Protein AF-U6RRC1-F1 (afdb_monomer)

Nearest PDB structures (foldseek):
  6qin-assembly1_B  TM=3.233E-01  e=1.483E-01  permafrost metagenome
  6qla-assembly1_B  TM=3.292E-01  e=4.815E-01  permafrost metagenome
  2jn7-assembly1_A  TM=3.116E-01  e=3.758E-01  Escherichia coli
  4q3o-assembly4_H  TM=3.463E-01  e=5.451E-01  unidentified
  2ea9-assembly1_A  TM=3.318E-01  e=2.004E+00  Escherichia coli

Organism: NCBI:txid1121098

Structure (mmCIF, N/CA/C/O backbone):
data_AF-U6RRC1-F1
#
_entry.id   AF-U6RRC1-F1
#
loop_
_atom_site.group_PDB
_atom_site.id
_atom_site.type_symbol
_atom_site.label_atom_id
_atom_site.label_alt_id
_atom_site.label_comp_id
_atom_site.label_asym_id
_atom_site.label_entity_id
_atom_site.label_seq_id
_atom_site.pdbx_PDB_ins_code
_atom_site.Cartn_x
_atom_site.Cartn_y
_atom_site.Cartn_z
_atom_site.occupancy
_atom_site.B_iso_or_equiv
_atom_site.auth_seq_id
_atom_site.auth_comp_id
_atom_site.auth_asym_id
_atom_site.auth_atom_id
_atom_site.pdbx_PDB_model_num
ATOM 1 N N . MET A 1 1 ? 17.741 1.695 -12.310 1.00 77.31 1 MET A N 1
ATOM 2 C CA . MET A 1 1 ? 17.193 1.804 -10.945 1.00 77.31 1 MET A CA 1
ATOM 3 C C . MET A 1 1 ? 15.986 2.712 -10.978 1.00 77.31 1 MET A C 1
ATOM 5 O O . MET A 1 1 ? 16.100 3.855 -11.403 1.00 77.31 1 MET A O 1
ATOM 9 N N . ALA A 1 2 ? 14.839 2.171 -10.595 1.00 87.19 2 ALA A N 1
ATOM 10 C CA . ALA A 1 2 ? 13.589 2.894 -10.485 1.00 87.19 2 ALA A CA 1
ATOM 11 C C . ALA A 1 2 ? 13.400 3.425 -9.057 1.00 87.19 2 ALA A C 1
ATOM 13 O O . ALA A 1 2 ? 13.821 2.818 -8.074 1.00 87.19 2 ALA A O 1
ATOM 14 N N . ILE A 1 3 ? 12.741 4.570 -8.948 1.00 91.06 3 ILE A N 1
ATOM 15 C CA . ILE A 1 3 ? 12.442 5.260 -7.703 1.00 91.06 3 ILE A CA 1
ATOM 16 C C . ILE A 1 3 ? 10.996 4.961 -7.313 1.00 91.06 3 ILE A C 1
ATOM 18 O O . ILE A 1 3 ? 10.053 5.200 -8.078 1.00 91.06 3 ILE A O 1
ATOM 22 N N . LEU A 1 4 ? 10.808 4.493 -6.079 1.00 94.44 4 LEU A N 1
ATOM 23 C CA . LEU A 1 4 ? 9.485 4.404 -5.479 1.00 94.44 4 LEU A CA 1
ATOM 24 C C . LEU A 1 4 ? 8.994 5.811 -5.120 1.00 94.44 4 LEU A C 1
ATOM 26 O O . LEU A 1 4 ? 9.630 6.551 -4.369 1.00 94.44 4 LEU A O 1
ATOM 30 N N . THR A 1 5 ? 7.824 6.187 -5.620 1.00 94.50 5 THR A N 1
ATOM 31 C CA . THR A 1 5 ? 7.146 7.446 -5.286 1.00 94.50 5 THR A CA 1
ATOM 32 C C . THR A 1 5 ? 5.683 7.183 -4.957 1.00 94.50 5 THR A C 1
ATOM 34 O O . THR A 1 5 ? 5.125 6.147 -5.312 1.00 94.50 5 THR A O 1
ATOM 37 N N . TYR A 1 6 ? 5.026 8.106 -4.256 1.00 95.06 6 TYR A N 1
ATOM 38 C CA . TYR A 1 6 ? 3.603 7.970 -3.961 1.00 95.06 6 TYR A CA 1
ATOM 39 C C . TYR A 1 6 ? 2.864 9.305 -4.039 1.00 95.06 6 TYR A C 1
ATOM 41 O O . TYR A 1 6 ? 3.411 10.372 -3.759 1.00 95.06 6 TYR A O 1
ATOM 49 N N . LYS A 1 7 ? 1.570 9.235 -4.353 1.00 94.94 7 LYS A N 1
ATOM 50 C CA . LYS A 1 7 ? 0.628 10.357 -4.316 1.00 94.94 7 LYS A CA 1
ATOM 51 C C . LYS A 1 7 ? -0.502 10.029 -3.351 1.00 94.94 7 LYS A C 1
ATOM 53 O O . LYS A 1 7 ? -1.122 8.979 -3.462 1.00 94.94 7 LYS A O 1
ATOM 58 N N . CYS A 1 8 ? -0.769 10.929 -2.407 1.00 95.56 8 CYS A N 1
ATOM 59 C CA . CYS A 1 8 ? -1.827 10.779 -1.409 1.00 95.56 8 CYS A CA 1
ATOM 60 C C . CYS A 1 8 ? -2.897 11.851 -1.612 1.00 95.56 8 CYS A C 1
ATOM 62 O O . CYS A 1 8 ? -2.580 13.039 -1.612 1.00 95.56 8 CYS A O 1
ATOM 64 N N . ASN A 1 9 ? -4.157 11.433 -1.720 1.00 93.75 9 ASN A N 1
ATOM 65 C CA . ASN A 1 9 ? -5.300 12.321 -1.948 1.00 93.75 9 ASN A CA 1
ATOM 66 C C . ASN A 1 9 ? -5.788 13.021 -0.665 1.00 93.75 9 ASN A C 1
ATOM 68 O O . ASN A 1 9 ? -6.697 13.844 -0.714 1.00 93.75 9 ASN A O 1
ATOM 72 N N . ILE A 1 10 ? -5.198 12.707 0.494 1.00 93.44 10 ILE A N 1
ATOM 73 C CA . ILE A 1 10 ? -5.526 13.334 1.779 1.00 93.44 10 I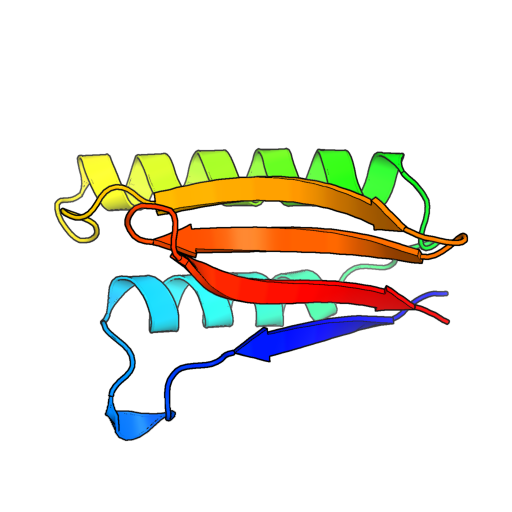LE A CA 1
ATOM 74 C C . ILE A 1 10 ? -4.436 14.341 2.165 1.00 93.44 10 ILE A C 1
ATOM 76 O O . ILE A 1 10 ? -3.247 13.996 2.265 1.00 93.44 10 ILE A O 1
ATOM 80 N N . ALA A 1 11 ? -4.866 15.575 2.446 1.00 92.69 11 ALA A N 1
ATOM 81 C CA . ALA A 1 11 ? -4.019 16.648 2.961 1.00 92.69 11 ALA A CA 1
ATOM 82 C C . ALA A 1 11 ? -3.277 16.212 4.237 1.00 92.69 11 ALA A C 1
ATOM 84 O O . ALA A 1 11 ? -3.828 15.474 5.058 1.00 92.69 11 ALA A O 1
ATOM 85 N N . LYS A 1 12 ? -2.011 16.620 4.390 1.00 91.50 12 LYS A N 1
ATOM 86 C CA . LYS A 1 12 ? -1.058 16.069 5.378 1.00 91.50 12 LYS A CA 1
ATOM 87 C C . LYS A 1 12 ? -1.601 16.100 6.812 1.00 91.50 12 LYS A C 1
ATOM 89 O O . LYS A 1 12 ? -1.439 15.133 7.557 1.00 91.50 12 LYS A O 1
ATOM 94 N N . GLU A 1 13 ? -2.277 17.180 7.163 1.00 93.94 13 GLU A N 1
ATOM 95 C CA . GLU A 1 13 ? -2.892 17.465 8.454 1.00 93.94 13 GLU A CA 1
ATOM 96 C C . GLU A 1 13 ? -4.137 16.610 8.739 1.00 93.94 13 GLU A C 1
ATOM 98 O O . GLU A 1 13 ? -4.382 16.257 9.891 1.00 93.94 13 GLU A O 1
ATOM 103 N N . LYS A 1 14 ? -4.863 16.172 7.701 1.00 94.31 14 LYS A N 1
ATOM 104 C CA . LYS A 1 14 ? -6.075 15.338 7.817 1.00 94.31 14 LYS A CA 1
ATOM 105 C C . LYS A 1 14 ? -5.792 13.833 7.770 1.00 94.31 14 LYS A C 1
ATOM 107 O O . LYS A 1 14 ? -6.718 13.022 7.802 1.00 94.31 14 LYS A O 1
ATOM 112 N N . ARG A 1 15 ? -4.522 13.426 7.662 1.00 94.50 15 ARG A N 1
ATOM 113 C CA . ARG A 1 15 ? -4.157 12.007 7.534 1.00 94.50 15 ARG A CA 1
ATOM 114 C C . ARG A 1 15 ? -4.414 11.257 8.847 1.00 94.50 15 ARG A C 1
ATOM 116 O O . ARG A 1 15 ? -3.836 11.633 9.871 1.00 94.50 15 ARG A O 1
ATOM 123 N N . PRO A 1 16 ? -5.213 10.173 8.8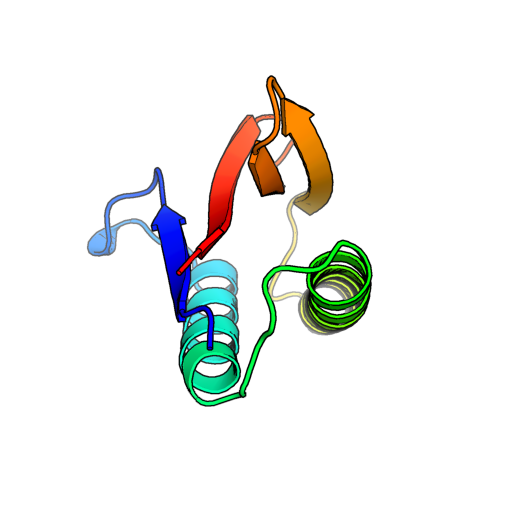41 1.00 94.81 16 PRO A N 1
ATOM 124 C CA . PRO A 1 16 ? -5.399 9.344 10.028 1.00 94.81 16 PRO A CA 1
ATOM 125 C C . PRO A 1 16 ? -4.091 8.649 10.432 1.00 94.81 16 PRO A C 1
ATOM 127 O O . PRO A 1 16 ? -3.184 8.478 9.614 1.00 94.81 16 PRO A O 1
ATOM 130 N N . LYS A 1 17 ? -3.999 8.214 11.696 1.00 95.38 17 LYS A N 1
ATOM 131 C CA . LYS A 1 17 ? -2.787 7.599 12.268 1.00 95.38 17 LYS A CA 1
ATOM 132 C C . LYS A 1 17 ? -2.263 6.430 11.428 1.00 95.38 17 LYS A C 1
ATOM 134 O O . LYS A 1 17 ? -1.086 6.425 11.085 1.00 95.38 17 LYS A O 1
ATOM 139 N N . TRP A 1 18 ? -3.132 5.497 11.036 1.00 95.69 18 TRP A N 1
ATOM 140 C CA . TRP A 1 18 ? -2.753 4.341 10.212 1.00 95.69 18 TRP A CA 1
ATOM 141 C C . TRP A 1 18 ? -2.123 4.750 8.869 1.00 95.69 18 TRP A C 1
ATOM 143 O O . TRP A 1 18 ? -1.188 4.107 8.408 1.00 95.69 18 TRP A O 1
ATOM 153 N N . LEU A 1 19 ? -2.583 5.849 8.261 1.00 96.00 19 LEU A N 1
ATOM 154 C CA . LEU A 1 19 ? -2.055 6.331 6.986 1.00 96.00 19 LEU A CA 1
ATOM 155 C C . LEU A 1 19 ? -0.689 6.994 7.162 1.00 96.00 19 LEU A C 1
ATOM 157 O O . LEU A 1 19 ? 0.178 6.841 6.310 1.00 96.00 19 LEU A O 1
ATOM 161 N N . LYS A 1 20 ? -0.481 7.721 8.267 1.00 96.19 20 LYS A N 1
ATOM 162 C CA . LYS A 1 20 ? 0.842 8.266 8.611 1.00 96.19 20 LYS A CA 1
ATOM 163 C C . LYS A 1 20 ? 1.855 7.134 8.791 1.00 96.19 20 LYS A C 1
ATOM 165 O O . LYS A 1 20 ? 2.942 7.206 8.236 1.00 96.19 20 LYS A O 1
ATOM 170 N N . LEU A 1 21 ? 1.455 6.078 9.495 1.00 96.00 21 LEU A N 1
ATOM 171 C CA . LEU A 1 21 ? 2.252 4.869 9.690 1.00 96.00 21 LEU A CA 1
ATOM 172 C C . LEU A 1 21 ? 2.578 4.165 8.362 1.00 96.00 21 LEU A C 1
ATOM 174 O O . LEU A 1 21 ? 3.740 3.873 8.096 1.00 96.00 21 LEU A O 1
ATOM 178 N N . LEU A 1 22 ? 1.584 3.990 7.487 1.00 95.75 22 LEU A N 1
ATOM 179 C CA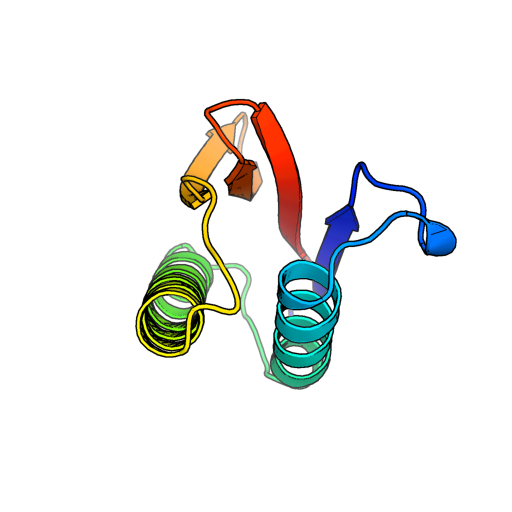 . LEU A 1 22 ? 1.784 3.431 6.147 1.00 95.75 22 LEU A CA 1
ATOM 180 C C . LEU A 1 22 ? 2.764 4.269 5.309 1.00 95.75 22 LEU A C 1
ATOM 182 O O . LEU A 1 22 ? 3.636 3.722 4.644 1.00 95.75 22 LEU A O 1
ATOM 186 N N . ILE A 1 23 ? 2.657 5.599 5.368 1.00 95.56 23 ILE A N 1
ATOM 187 C CA . ILE A 1 23 ? 3.583 6.507 4.677 1.00 95.56 23 ILE A CA 1
ATOM 188 C C . ILE A 1 23 ? 5.008 6.377 5.229 1.00 95.56 23 ILE A C 1
ATOM 190 O O . ILE A 1 23 ? 5.954 6.412 4.451 1.00 95.56 23 ILE A O 1
ATOM 194 N N . CYS A 1 24 ? 5.186 6.190 6.540 1.00 95.00 24 CYS A N 1
ATOM 195 C CA . CYS A 1 24 ? 6.505 5.915 7.114 1.00 95.00 24 CYS A CA 1
ATOM 196 C C . CYS A 1 24 ? 7.092 4.592 6.600 1.00 95.00 24 CYS A C 1
ATOM 198 O O . CYS A 1 24 ? 8.281 4.537 6.297 1.00 95.00 24 CYS A O 1
ATOM 200 N N . VAL A 1 25 ? 6.268 3.548 6.455 1.00 94.38 25 VAL A N 1
ATOM 201 C CA . VAL A 1 25 ? 6.694 2.279 5.840 1.00 94.38 25 VAL A CA 1
ATOM 202 C C . VAL A 1 25 ? 7.111 2.490 4.388 1.00 94.38 25 VAL A C 1
ATOM 204 O O . VAL A 1 25 ? 8.180 2.032 3.999 1.00 94.38 25 VAL A O 1
ATOM 207 N N . LEU A 1 26 ? 6.335 3.247 3.610 1.00 94.88 26 LEU A N 1
ATOM 208 C CA . LEU A 1 26 ? 6.706 3.579 2.234 1.00 94.88 26 LEU A CA 1
ATOM 209 C C . LEU A 1 26 ? 8.000 4.388 2.165 1.00 94.88 26 LEU A C 1
ATOM 211 O O . LEU A 1 26 ? 8.836 4.087 1.330 1.00 94.88 26 LEU A O 1
ATOM 215 N N . ALA A 1 27 ? 8.215 5.351 3.062 1.00 93.50 27 ALA A N 1
ATOM 216 C CA . ALA A 1 27 ? 9.464 6.111 3.119 1.00 93.50 27 ALA A CA 1
ATOM 217 C C . ALA A 1 27 ? 10.686 5.223 3.419 1.00 93.50 27 ALA A C 1
ATOM 219 O O . ALA A 1 27 ? 11.774 5.482 2.911 1.00 93.50 27 ALA A O 1
ATOM 220 N N . ASN A 1 28 ? 10.519 4.160 4.211 1.00 92.50 28 ASN A N 1
ATOM 221 C CA . ASN A 1 28 ? 11.564 3.148 4.373 1.00 92.50 28 ASN A CA 1
ATOM 222 C C . ASN A 1 28 ? 11.734 2.315 3.097 1.00 92.50 28 ASN A C 1
ATOM 224 O O . ASN A 1 28 ? 12.864 2.087 2.680 1.00 92.50 28 ASN A O 1
ATOM 228 N N . ALA A 1 29 ? 10.633 1.923 2.453 1.00 91.88 29 ALA A N 1
ATOM 229 C CA . ALA A 1 29 ? 10.652 1.181 1.196 1.00 91.88 29 ALA A CA 1
ATOM 230 C C . ALA A 1 29 ? 11.296 1.976 0.046 1.00 91.88 29 ALA A C 1
ATOM 232 O O . ALA A 1 29 ? 11.895 1.370 -0.829 1.00 91.88 29 ALA A O 1
ATOM 233 N N . GLN A 1 30 ? 11.243 3.315 0.060 1.00 92.06 30 GLN A N 1
ATOM 234 C CA . GLN A 1 30 ? 11.944 4.182 -0.902 1.00 92.06 30 GLN A CA 1
ATOM 235 C C . GLN A 1 30 ? 13.472 4.057 -0.852 1.00 92.06 30 GLN A C 1
ATOM 237 O O . GLN A 1 30 ? 14.138 4.531 -1.764 1.00 92.06 30 GLN A O 1
ATOM 242 N N . ARG A 1 31 ? 14.030 3.466 0.212 1.00 89.56 31 ARG A N 1
ATOM 243 C CA . ARG A 1 31 ? 15.473 3.215 0.343 1.00 89.56 31 ARG A CA 1
ATOM 244 C C . ARG A 1 31 ? 15.910 1.883 -0.272 1.00 89.56 31 ARG A C 1
ATOM 246 O O . ARG A 1 31 ? 17.094 1.578 -0.222 1.00 89.56 31 ARG A O 1
ATOM 253 N N . CYS A 1 32 ? 14.968 1.078 -0.757 1.00 89.56 32 CYS A N 1
ATOM 254 C CA . CYS A 1 32 ? 15.257 -0.164 -1.459 1.00 89.56 32 CYS A CA 1
ATOM 255 C C . CYS A 1 32 ? 15.482 0.105 -2.948 1.00 89.56 32 CYS A C 1
ATOM 257 O O . CYS A 1 32 ? 14.940 1.064 -3.503 1.00 89.56 32 CYS A O 1
ATOM 259 N N . ASP A 1 33 ? 16.231 -0.791 -3.578 1.00 90.38 33 ASP A N 1
ATOM 260 C CA . ASP A 1 33 ? 16.457 -0.769 -5.015 1.00 90.38 33 ASP A CA 1
ATOM 261 C C . ASP A 1 33 ? 15.303 -1.476 -5.724 1.00 90.38 33 ASP A C 1
ATOM 263 O O . ASP A 1 33 ? 14.895 -2.567 -5.323 1.00 90.38 33 ASP A O 1
ATOM 267 N N . TYR A 1 34 ? 14.780 -0.842 -6.773 1.00 93.12 34 TYR A N 1
ATOM 268 C CA . TYR A 1 34 ? 13.733 -1.403 -7.619 1.00 93.12 34 TYR A CA 1
ATOM 269 C C . TYR A 1 34 ? 14.139 -1.344 -9.085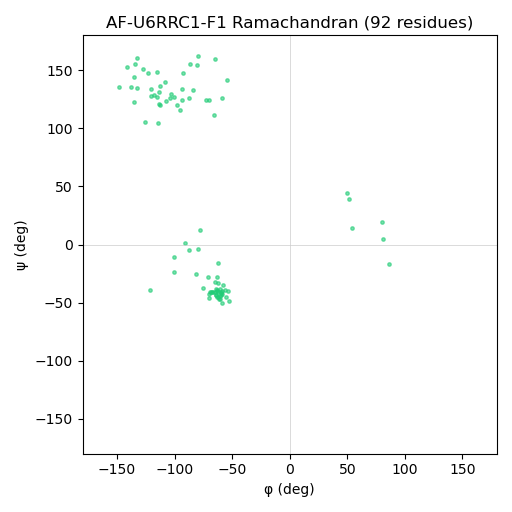 1.00 93.12 34 TYR A C 1
ATOM 271 O O . TYR A 1 34 ? 14.822 -0.412 -9.523 1.00 93.12 34 TYR A O 1
ATOM 279 N N . GLU A 1 35 ? 13.621 -2.286 -9.863 1.00 92.75 35 GLU A N 1
ATOM 280 C CA . GLU A 1 35 ? 13.763 -2.310 -11.318 1.00 92.75 35 GLU A CA 1
ATOM 281 C C . GLU A 1 35 ? 12.502 -1.790 -12.031 1.00 92.75 35 GLU A C 1
ATOM 283 O O . GLU A 1 35 ? 12.537 -1.488 -13.222 1.00 92.75 35 GLU A O 1
ATOM 288 N N . GLY A 1 36 ? 11.394 -1.608 -11.300 1.00 90.06 36 GLY A N 1
ATOM 289 C CA . GLY A 1 36 ? 10.099 -1.209 -11.863 1.00 90.06 36 GLY A CA 1
ATOM 290 C C . GLY A 1 36 ? 9.341 -2.378 -12.486 1.00 90.06 36 GLY A C 1
ATOM 291 O O . GLY A 1 36 ? 8.449 -2.176 -13.308 1.00 90.06 36 GLY A O 1
ATOM 292 N N . THR A 1 37 ? 9.705 -3.601 -12.106 1.00 92.06 37 THR A N 1
ATOM 293 C CA . THR A 1 37 ? 9.117 -4.838 -12.621 1.00 92.06 37 THR A CA 1
ATOM 294 C C . THR A 1 37 ? 7.789 -5.140 -11.943 1.00 92.06 37 THR A C 1
ATOM 296 O O . THR A 1 37 ? 7.497 -4.640 -10.858 1.00 92.06 37 THR A O 1
ATOM 299 N N . ARG A 1 38 ? 6.976 -6.008 -12.551 1.00 91.50 38 ARG A N 1
ATOM 300 C CA . ARG A 1 38 ? 5.745 -6.496 -11.921 1.00 91.50 38 ARG A CA 1
ATOM 301 C C . ARG A 1 38 ? 6.016 -7.149 -10.556 1.00 91.50 38 ARG A C 1
ATOM 303 O O . ARG A 1 38 ? 5.284 -6.874 -9.608 1.00 91.50 38 ARG A O 1
ATOM 310 N N . ASP A 1 39 ? 7.107 -7.903 -10.449 1.00 93.94 39 ASP A N 1
ATOM 311 C CA . ASP A 1 39 ? 7.540 -8.553 -9.209 1.00 93.94 39 ASP A CA 1
ATOM 312 C C . ASP A 1 39 ? 7.819 -7.539 -8.090 1.00 93.94 39 ASP A C 1
ATOM 314 O O . ASP A 1 39 ? 7.432 -7.769 -6.943 1.00 93.94 39 ASP A O 1
ATOM 318 N N . ASP A 1 40 ? 8.401 -6.376 -8.411 1.00 95.06 40 ASP A N 1
ATOM 319 C CA . ASP A 1 40 ? 8.589 -5.289 -7.440 1.00 95.06 40 ASP A CA 1
ATOM 320 C C . ASP A 1 40 ? 7.248 -4.817 -6.858 1.00 95.06 40 ASP A C 1
ATOM 322 O O . ASP A 1 40 ? 7.115 -4.606 -5.646 1.00 95.06 40 ASP A O 1
ATOM 326 N N . PHE A 1 41 ? 6.225 -4.680 -7.709 1.00 95.62 41 PHE A N 1
ATOM 327 C CA . PHE A 1 41 ? 4.882 -4.300 -7.273 1.00 95.62 41 PHE A CA 1
ATOM 328 C C . PHE A 1 41 ? 4.208 -5.402 -6.455 1.00 95.62 41 PHE A C 1
ATOM 330 O O . PHE A 1 41 ? 3.574 -5.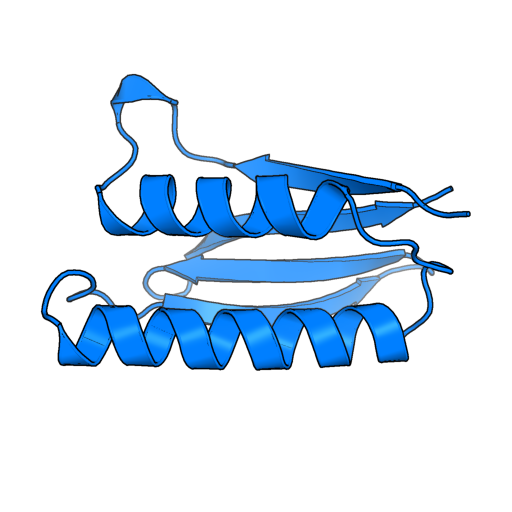084 -5.447 1.00 95.62 41 PHE A O 1
ATOM 337 N N . ASP A 1 42 ? 4.340 -6.671 -6.842 1.00 96.25 42 ASP A N 1
ATOM 338 C CA . ASP A 1 42 ? 3.748 -7.794 -6.110 1.00 96.25 42 ASP A CA 1
ATOM 339 C C . ASP A 1 42 ? 4.410 -7.979 -4.728 1.00 96.25 42 ASP A C 1
ATOM 341 O O . ASP A 1 42 ? 3.707 -8.131 -3.722 1.00 96.25 42 ASP A O 1
ATOM 345 N N . HIS A 1 43 ? 5.737 -7.845 -4.625 1.00 95.44 43 HIS A N 1
ATOM 346 C CA . HIS A 1 43 ? 6.459 -7.846 -3.345 1.00 95.44 43 HIS A CA 1
ATOM 347 C C . HIS A 1 43 ? 6.061 -6.676 -2.440 1.00 95.44 43 HIS A C 1
ATOM 349 O O . HIS A 1 43 ? 5.817 -6.855 -1.236 1.00 95.44 43 HIS A O 1
ATOM 355 N N . LEU A 1 44 ? 5.965 -5.471 -3.008 1.00 96.06 44 LEU A N 1
ATOM 356 C CA . LEU A 1 44 ? 5.526 -4.293 -2.271 1.00 96.06 44 LEU A CA 1
ATOM 357 C C . LEU A 1 44 ? 4.077 -4.455 -1.798 1.00 96.06 44 LEU A C 1
ATOM 359 O O . LEU A 1 44 ? 3.776 -4.174 -0.637 1.00 96.06 44 LEU A O 1
ATOM 363 N N . LYS A 1 45 ? 3.188 -4.957 -2.661 1.00 97.06 45 LYS A N 1
ATOM 364 C CA . LYS A 1 45 ? 1.790 -5.238 -2.326 1.00 97.06 45 LYS A CA 1
ATOM 365 C C . LYS A 1 45 ? 1.687 -6.227 -1.173 1.00 97.06 45 LYS A C 1
ATOM 367 O O . LYS A 1 45 ? 1.009 -5.926 -0.193 1.00 97.06 45 LYS A O 1
ATOM 372 N N . TYR A 1 46 ? 2.384 -7.360 -1.252 1.00 96.50 46 TYR A N 1
ATOM 373 C CA . TYR A 1 46 ? 2.403 -8.362 -0.186 1.00 96.50 46 TYR A CA 1
ATOM 374 C C . TYR A 1 46 ? 2.846 -7.754 1.153 1.00 96.50 46 TYR A C 1
ATOM 376 O O . TYR A 1 46 ? 2.197 -7.952 2.183 1.00 96.50 46 TYR A O 1
ATOM 384 N N . SER A 1 47 ? 3.912 -6.951 1.135 1.00 95.12 47 SER A N 1
ATOM 385 C CA . SER A 1 47 ? 4.431 -6.284 2.333 1.00 95.12 47 SER A CA 1
ATOM 386 C C . SER A 1 47 ? 3.431 -5.283 2.921 1.00 95.12 47 SER A C 1
ATOM 388 O O . SER A 1 47 ? 3.219 -5.253 4.137 1.00 95.12 47 SER A O 1
ATOM 390 N N . LEU A 1 48 ? 2.777 -4.485 2.072 1.00 96.06 48 LEU A N 1
ATOM 391 C CA . LEU A 1 48 ? 1.768 -3.519 2.506 1.00 96.06 48 LEU A CA 1
ATOM 392 C C . LEU A 1 48 ? 0.505 -4.202 3.033 1.00 96.06 48 LEU A C 1
ATOM 394 O O . LEU A 1 48 ? -0.021 -3.763 4.053 1.00 96.06 48 LEU A O 1
ATOM 398 N N . ASP A 1 49 ? 0.041 -5.278 2.399 1.00 97.00 49 ASP A N 1
ATOM 399 C CA . ASP A 1 49 ? -1.119 -6.041 2.869 1.00 97.00 49 ASP A CA 1
ATOM 400 C C . ASP A 1 49 ? -0.8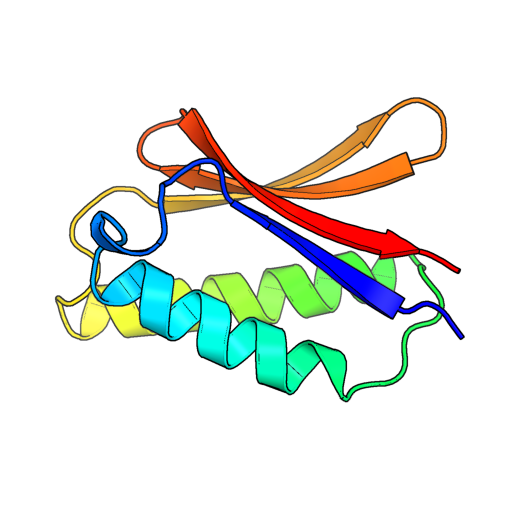68 -6.625 4.258 1.00 97.00 49 ASP A C 1
ATOM 402 O O . ASP A 1 49 ? -1.667 -6.412 5.173 1.00 97.00 49 ASP A O 1
ATOM 406 N N . ARG A 1 50 ? 0.300 -7.248 4.469 1.00 96.69 50 ARG A N 1
ATOM 407 C CA . ARG A 1 50 ? 0.691 -7.740 5.798 1.00 96.69 50 ARG A CA 1
ATOM 408 C C . ARG A 1 50 ? 0.742 -6.628 6.839 1.00 96.69 50 ARG A C 1
ATOM 410 O O . ARG A 1 50 ? 0.313 -6.832 7.975 1.00 96.69 50 ARG A O 1
ATOM 417 N N . TYR A 1 51 ? 1.249 -5.455 6.470 1.00 96.56 51 TYR A N 1
ATOM 418 C CA . TYR A 1 51 ? 1.294 -4.312 7.376 1.00 96.56 51 TYR A CA 1
ATOM 419 C C . TYR A 1 51 ? -0.107 -3.780 7.716 1.00 96.56 51 TYR A C 1
ATOM 421 O O . TYR A 1 51 ? -0.399 -3.471 8.872 1.00 96.56 51 TYR A O 1
ATOM 429 N N . LEU A 1 52 ? -1.008 -3.710 6.734 1.00 96.31 52 LEU A N 1
ATOM 430 C CA . LEU A 1 52 ? -2.402 -3.319 6.949 1.00 96.31 52 LEU A CA 1
ATOM 431 C C . LEU A 1 52 ? -3.132 -4.308 7.867 1.00 96.31 52 LEU A C 1
ATOM 433 O O . LEU A 1 52 ? -3.889 -3.874 8.737 1.00 96.31 52 LEU A O 1
ATOM 437 N N . ASP A 1 53 ? -2.870 -5.608 7.731 1.00 96.00 53 ASP A N 1
ATOM 438 C CA . ASP A 1 53 ? -3.426 -6.624 8.625 1.00 96.00 53 ASP A CA 1
ATOM 439 C C . ASP A 1 53 ? -2.903 -6.474 10.059 1.00 96.00 53 ASP A C 1
ATOM 441 O O . ASP A 1 53 ? -3.693 -6.520 11.003 1.00 96.00 53 ASP A O 1
ATOM 445 N N . GLN A 1 54 ? -1.613 -6.181 10.251 1.00 96.25 54 GLN A N 1
ATOM 446 C CA . GLN A 1 54 ? -1.069 -5.855 11.577 1.00 96.25 54 GLN A CA 1
ATOM 447 C C . GLN A 1 54 ? -1.747 -4.624 12.194 1.00 96.25 54 GLN A C 1
ATOM 449 O O . GLN A 1 54 ? -2.118 -4.637 13.369 1.00 96.25 54 GLN A O 1
ATOM 454 N N . LEU A 1 55 ? -1.963 -3.565 11.406 1.00 96.31 55 LEU A N 1
ATOM 455 C CA . LEU A 1 55 ? -2.671 -2.367 11.870 1.00 96.31 55 LEU A CA 1
ATOM 456 C C . LEU A 1 55 ? -4.137 -2.651 12.219 1.00 96.31 55 LEU A C 1
ATOM 458 O O . LEU A 1 55 ? -4.680 -2.004 13.121 1.00 96.31 55 LEU A O 1
ATOM 462 N N . ARG A 1 56 ? -4.776 -3.594 11.518 1.00 95.62 56 ARG A N 1
ATOM 463 C CA . ARG A 1 56 ? -6.144 -4.045 11.801 1.00 95.62 56 ARG A CA 1
ATOM 464 C C . ARG A 1 56 ? -6.200 -4.845 13.103 1.00 95.62 56 ARG A C 1
ATOM 466 O O . ARG A 1 56 ? -7.043 -4.548 13.944 1.00 95.62 56 ARG A O 1
ATOM 473 N N . LEU A 1 57 ? -5.277 -5.788 13.303 1.00 94.88 57 LEU A N 1
ATOM 474 C CA . LEU A 1 57 ? -5.155 -6.562 14.546 1.00 94.88 57 LEU A CA 1
ATOM 475 C C . LEU A 1 57 ? -4.890 -5.655 15.755 1.00 94.88 57 LEU A C 1
ATOM 477 O O . LEU A 1 57 ? -5.513 -5.814 16.800 1.00 94.88 57 LEU A O 1
ATOM 481 N N . GLY A 1 58 ? -4.033 -4.645 15.590 1.00 94.50 58 GLY A N 1
ATOM 482 C CA . GLY A 1 58 ? -3.760 -3.625 16.605 1.00 94.50 58 GLY A CA 1
ATOM 483 C C . GLY A 1 58 ? -4.832 -2.534 16.729 1.00 94.50 58 GLY A C 1
ATOM 484 O O . GLY A 1 58 ? -4.547 -1.485 17.304 1.00 94.50 58 GLY A O 1
ATOM 485 N N . GLN A 1 59 ? -6.016 -2.718 16.129 1.00 93.56 59 GLN A N 1
ATOM 486 C CA . GLN A 1 59 ? -7.165 -1.794 16.151 1.00 93.56 59 GLN A CA 1
ATOM 487 C C . GLN A 1 59 ? -6.866 -0.346 15.703 1.00 93.56 59 GLN A C 1
ATOM 489 O O . GLN A 1 59 ? -7.674 0.562 15.887 1.00 93.56 59 GLN A O 1
ATOM 494 N N . THR A 1 60 ? -5.719 -0.103 15.063 1.00 95.00 60 THR A N 1
ATOM 495 C CA . THR A 1 60 ? -5.330 1.217 14.540 1.00 95.00 60 THR A CA 1
ATOM 496 C C . THR A 1 60 ? -5.996 1.496 13.190 1.00 95.00 60 THR A C 1
ATOM 498 O O . THR A 1 60 ? -6.218 2.653 12.819 1.00 95.00 60 THR A O 1
ATOM 501 N N . LEU A 1 61 ? -6.340 0.434 12.458 1.00 94.38 61 LEU A N 1
ATOM 502 C CA . LEU A 1 61 ? -7.090 0.471 11.211 1.00 94.38 61 LEU A CA 1
ATOM 503 C C . LEU A 1 61 ? -8.450 -0.215 11.391 1.00 94.38 61 LEU A C 1
ATOM 505 O O . LEU A 1 61 ? -8.543 -1.437 11.394 1.00 94.38 61 LEU A O 1
ATOM 509 N N . THR A 1 62 ? -9.513 0.581 11.489 1.00 91.50 62 THR A N 1
ATOM 510 C CA . THR A 1 62 ? -10.891 0.078 11.648 1.00 91.50 62 THR A CA 1
ATOM 511 C C . THR A 1 62 ? -11.695 0.094 10.349 1.00 91.50 62 THR A C 1
ATOM 513 O O . THR A 1 62 ? -12.648 -0.660 10.191 1.00 91.50 62 THR A O 1
ATOM 516 N N . SER A 1 63 ? -11.317 0.938 9.386 1.00 92.69 63 SER A N 1
ATOM 517 C CA . SER A 1 63 ? -11.966 0.984 8.072 1.00 92.69 63 SER A CA 1
ATOM 518 C C . SER A 1 63 ? -11.469 -0.120 7.141 1.00 92.69 63 SER A C 1
ATOM 520 O O . SER A 1 63 ? -10.308 -0.527 7.218 1.00 92.69 63 SER A O 1
ATOM 522 N N . ARG A 1 64 ? -12.303 -0.516 6.174 1.00 93.50 64 ARG A N 1
ATOM 523 C CA . ARG A 1 64 ? -11.890 -1.414 5.093 1.00 93.50 64 ARG A CA 1
ATOM 524 C C . ARG A 1 64 ? -10.860 -0.704 4.216 1.00 93.50 64 ARG A C 1
ATOM 526 O O . ARG A 1 64 ? -11.188 0.254 3.521 1.00 93.50 64 ARG A O 1
ATOM 533 N N . VAL A 1 65 ? -9.619 -1.170 4.261 1.00 96.44 65 VAL A N 1
ATOM 534 C CA . VAL A 1 65 ? -8.542 -0.727 3.372 1.00 96.44 65 VAL A CA 1
ATOM 535 C C . VAL A 1 65 ? -8.043 -1.933 2.599 1.00 96.44 65 VAL A C 1
ATOM 537 O O . VAL A 1 65 ? -7.872 -3.005 3.180 1.00 96.44 65 VAL A O 1
ATOM 540 N N . THR A 1 66 ? -7.876 -1.754 1.296 1.00 96.25 66 THR A N 1
ATOM 541 C CA . THR A 1 66 ? -7.445 -2.787 0.351 1.00 96.25 66 THR A CA 1
ATOM 542 C C . THR A 1 66 ? -6.373 -2.224 -0.565 1.00 96.25 66 THR A C 1
ATOM 544 O 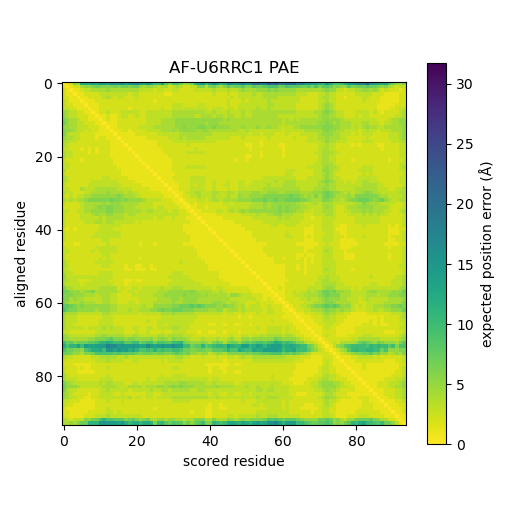O . THR A 1 66 ? -6.337 -1.014 -0.806 1.00 96.25 66 THR A O 1
ATOM 547 N N . THR A 1 67 ? -5.534 -3.099 -1.104 1.00 97.25 67 THR A N 1
ATOM 548 C CA . THR A 1 67 ? -4.549 -2.752 -2.127 1.00 97.25 67 THR A CA 1
ATOM 549 C C . THR A 1 67 ? -4.860 -3.469 -3.438 1.00 97.25 67 THR A C 1
ATOM 551 O O . THR A 1 67 ? -5.408 -4.572 -3.442 1.00 97.25 67 THR A O 1
ATOM 554 N N . GLU A 1 68 ? -4.531 -2.837 -4.557 1.00 96.56 68 GLU A N 1
ATOM 555 C CA . GLU A 1 68 ? -4.765 -3.367 -5.899 1.00 96.56 68 GLU A CA 1
ATOM 556 C C . GLU A 1 68 ? -3.675 -2.869 -6.838 1.00 96.56 68 GLU A C 1
ATOM 558 O O . GLU A 1 68 ? -3.347 -1.683 -6.811 1.00 96.56 68 GLU A O 1
ATOM 56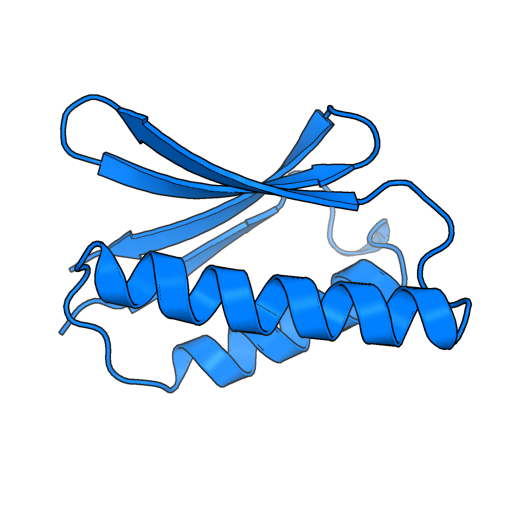3 N N . ILE A 1 69 ? -3.129 -3.755 -7.668 1.00 96.81 69 ILE A N 1
ATOM 564 C CA . ILE A 1 69 ? -2.224 -3.351 -8.743 1.00 96.81 69 ILE A CA 1
ATOM 565 C C . ILE A 1 69 ? -3.061 -3.166 -9.998 1.00 96.81 69 ILE A C 1
ATOM 567 O O . ILE A 1 69 ? -3.774 -4.081 -10.404 1.00 96.81 69 ILE A O 1
ATOM 571 N N . ILE A 1 70 ? -2.964 -1.982 -10.589 1.00 94.81 70 ILE A N 1
ATOM 572 C CA . ILE A 1 70 ? -3.600 -1.640 -11.854 1.00 94.81 70 ILE A CA 1
ATOM 573 C C . ILE A 1 70 ? -2.504 -1.441 -12.890 1.00 94.81 70 ILE A C 1
ATOM 575 O O . ILE A 1 70 ? -1.492 -0.796 -12.614 1.00 94.81 70 ILE A O 1
ATOM 579 N N . GLU A 1 71 ? -2.730 -1.984 -14.077 1.00 91.62 71 GLU A N 1
ATOM 580 C CA . GLU A 1 71 ? -1.908 -1.751 -15.255 1.00 91.62 71 GLU A CA 1
ATOM 581 C C . GLU A 1 71 ? -2.748 -0.983 -16.268 1.00 91.62 71 GLU A C 1
ATOM 583 O O . GLU A 1 71 ? -3.821 -1.438 -16.663 1.00 91.62 71 GLU A O 1
ATOM 588 N N . ASP A 1 72 ? -2.281 0.199 -16.655 1.00 81.94 72 ASP A N 1
ATOM 589 C CA . ASP A 1 72 ? -2.908 0.993 -17.706 1.00 81.94 72 ASP A CA 1
ATOM 590 C C . ASP A 1 72 ? -1.841 1.538 -18.651 1.00 81.94 72 ASP A C 1
ATOM 592 O O . ASP A 1 72 ? -0.911 2.234 -18.234 1.00 81.94 72 ASP A O 1
ATOM 596 N N . SER A 1 73 ? -1.982 1.209 -19.936 1.00 76.44 73 SER A N 1
ATOM 597 C CA . SER A 1 73 ? -1.184 1.776 -21.026 1.00 76.44 73 SER A CA 1
ATOM 598 C C . SER A 1 73 ? 0.333 1.743 -20.758 1.00 76.44 73 SER A C 1
ATOM 600 O O . SER A 1 73 ? 1.036 2.735 -20.945 1.00 76.44 73 SER A O 1
ATOM 602 N N . GLY A 1 74 ? 0.834 0.605 -20.260 1.00 78.75 74 GLY A N 1
ATOM 603 C CA . GLY A 1 74 ? 2.254 0.389 -19.950 1.00 78.75 74 GLY A CA 1
ATOM 604 C C . GLY A 1 74 ? 2.730 0.966 -18.612 1.00 78.75 74 GLY A C 1
ATOM 605 O O . GLY A 1 74 ? 3.917 0.889 -18.309 1.00 78.75 74 GLY A O 1
ATOM 606 N N . ASN A 1 75 ? 1.833 1.530 -17.797 1.00 85.38 75 ASN A N 1
ATOM 607 C CA . ASN A 1 75 ? 2.138 1.975 -16.441 1.00 85.38 75 ASN A CA 1
ATOM 608 C C . ASN A 1 75 ? 1.498 1.045 -15.410 1.00 85.38 75 ASN A C 1
ATOM 610 O O . ASN A 1 75 ? 0.276 0.907 -15.358 1.00 85.38 75 ASN A O 1
ATOM 614 N N . THR A 1 76 ? 2.326 0.495 -14.529 1.00 93.88 76 THR A N 1
ATOM 615 C CA . THR A 1 76 ? 1.873 -0.252 -13.355 1.00 93.88 76 THR A CA 1
ATOM 616 C C . THR A 1 76 ? 1.785 0.685 -12.152 1.00 93.88 76 THR A C 1
ATOM 618 O O . THR A 1 76 ? 2.680 1.498 -11.898 1.00 93.88 76 THR A O 1
ATOM 621 N N . VAL A 1 77 ? 0.686 0.605 -11.403 1.00 95.31 77 VAL A N 1
ATOM 622 C CA . VAL A 1 77 ? 0.459 1.394 -10.189 1.00 95.31 77 VAL A CA 1
ATOM 623 C C . VAL A 1 77 ? -0.156 0.522 -9.105 1.00 95.31 77 VAL A C 1
ATOM 625 O O . VAL A 1 77 ? -1.114 -0.209 -9.339 1.00 95.31 77 VAL A O 1
ATOM 628 N N . LEU A 1 78 ? 0.357 0.641 -7.883 1.00 97.19 78 LEU A N 1
ATOM 629 C CA . LEU A 1 78 ? -0.244 0.025 -6.707 1.00 97.19 78 LEU A CA 1
ATOM 630 C C . LEU A 1 78 ? -1.139 1.045 -6.002 1.00 97.19 78 LEU A C 1
ATOM 632 O O . LEU A 1 78 ? -0.676 2.069 -5.498 1.00 97.19 78 LEU A O 1
ATOM 636 N N . ILE A 1 79 ? -2.439 0.779 -5.964 1.00 97.31 79 ILE A N 1
ATOM 637 C CA . ILE A 1 79 ? -3.446 1.657 -5.374 1.00 97.31 79 ILE A CA 1
ATOM 638 C C . ILE A 1 79 ? -3.868 1.123 -4.012 1.00 97.31 79 ILE A C 1
ATOM 640 O O . ILE A 1 79 ? -4.296 -0.019 -3.883 1.00 97.31 79 ILE A O 1
ATOM 644 N N . VAL A 1 80 ? -3.839 1.989 -3.002 1.00 97.25 80 VAL A N 1
ATOM 645 C CA . VAL A 1 80 ? -4.474 1.757 -1.702 1.00 97.25 80 VAL A CA 1
ATOM 646 C C . VAL A 1 80 ? -5.828 2.459 -1.687 1.00 97.25 80 VAL A C 1
ATOM 648 O O . VAL A 1 80 ? -5.921 3.685 -1.835 1.00 97.25 80 VAL A O 1
ATOM 651 N N . LYS A 1 81 ? -6.890 1.681 -1.485 1.00 97.19 81 LYS A N 1
ATOM 652 C CA . LYS A 1 81 ? -8.277 2.149 -1.421 1.00 97.19 81 LYS A CA 1
ATOM 653 C C . LYS A 1 81 ? -8.787 2.084 0.013 1.00 97.19 81 LYS A C 1
ATOM 655 O O . LYS A 1 81 ? -8.540 1.107 0.712 1.00 97.19 81 LYS A O 1
ATOM 660 N N . ARG A 1 82 ? -9.548 3.090 0.446 1.00 95.75 82 ARG A N 1
ATOM 661 C CA . ARG A 1 82 ? -10.309 3.069 1.705 1.00 95.75 82 ARG A CA 1
ATOM 662 C C . ARG A 1 82 ? -11.791 3.060 1.371 1.00 95.75 82 ARG A C 1
ATOM 664 O O . ARG A 1 82 ? -12.274 3.993 0.742 1.00 95.75 82 ARG A O 1
ATOM 671 N N . ASN A 1 83 ? -12.502 2.021 1.800 1.00 93.69 83 ASN A N 1
ATOM 672 C CA . ASN A 1 83 ? -13.918 1.803 1.498 1.00 93.69 83 ASN A CA 1
ATOM 673 C C . ASN A 1 83 ? -14.222 1.894 -0.014 1.00 93.69 83 ASN A C 1
ATOM 675 O O . ASN A 1 83 ? -15.220 2.477 -0.414 1.00 93.69 83 ASN A O 1
ATOM 679 N N . GLY A 1 84 ? -13.329 1.359 -0.855 1.00 92.50 84 GLY A N 1
ATOM 680 C CA . GLY A 1 84 ? -13.450 1.405 -2.319 1.00 92.50 84 GLY A CA 1
ATOM 681 C C . GLY A 1 84 ? -12.888 2.670 -2.981 1.00 92.50 84 GLY A C 1
ATOM 682 O O . GLY A 1 84 ? -12.572 2.632 -4.167 1.00 92.50 84 GLY A O 1
ATOM 683 N N . THR A 1 85 ? -12.660 3.752 -2.233 1.00 94.12 85 THR A N 1
ATOM 684 C CA . THR A 1 85 ? -12.149 5.016 -2.787 1.00 94.12 85 THR A CA 1
ATOM 685 C C . THR A 1 85 ? -10.616 5.044 -2.824 1.00 94.12 85 THR A C 1
ATOM 687 O O . THR A 1 85 ? -9.993 4.862 -1.771 1.00 94.12 85 THR A O 1
ATOM 690 N N . PRO A 1 86 ? -9.980 5.315 -3.983 1.00 95.00 86 PRO A N 1
ATOM 691 C CA . PRO A 1 86 ? -8.532 5.496 -4.087 1.00 95.00 86 PRO A CA 1
ATOM 692 C C . PRO A 1 86 ? -8.027 6.637 -3.204 1.00 95.00 86 PRO A C 1
ATOM 694 O O . PRO A 1 86 ? -8.488 7.778 -3.286 1.00 95.00 86 PRO A O 1
ATOM 697 N N . LEU A 1 87 ? -7.050 6.326 -2.360 1.00 95.56 87 LEU A N 1
ATOM 698 C CA . LEU A 1 87 ? -6.517 7.255 -1.369 1.00 95.56 87 LEU A CA 1
ATOM 699 C C . LEU A 1 87 ? -5.021 7.486 -1.565 1.00 95.56 87 LEU A C 1
ATOM 701 O O . LEU A 1 87 ? -4.552 8.615 -1.412 1.00 95.56 87 LEU A O 1
ATOM 705 N N . LEU A 1 88 ? -4.288 6.427 -1.901 1.00 96.31 88 LEU A N 1
ATOM 706 C CA . LEU A 1 88 ? -2.853 6.456 -2.139 1.00 96.31 88 LEU A CA 1
ATOM 707 C C . LEU A 1 88 ? -2.554 5.704 -3.432 1.00 96.31 88 LEU A C 1
ATOM 709 O O . LEU A 1 88 ? -3.056 4.601 -3.625 1.00 96.31 88 LEU A O 1
ATOM 713 N N . SER A 1 89 ? -1.716 6.279 -4.278 1.00 96.56 89 SER A N 1
ATOM 714 C CA . SER A 1 89 ? -1.164 5.616 -5.456 1.00 96.56 89 SER A CA 1
ATOM 715 C C . SER A 1 89 ? 0.342 5.542 -5.288 1.00 96.56 89 SER A C 1
ATOM 717 O O . SER A 1 89 ? 0.962 6.564 -4.995 1.00 96.56 89 SER A O 1
ATOM 719 N N . VAL A 1 90 ? 0.911 4.356 -5.452 1.00 96.75 90 VAL A N 1
ATOM 720 C CA . VAL A 1 90 ? 2.344 4.087 -5.352 1.00 96.75 90 VAL A CA 1
ATOM 721 C C . VAL A 1 90 ? 2.861 3.695 -6.728 1.00 96.75 90 VAL A C 1
ATOM 723 O O . VAL A 1 90 ? 2.268 2.859 -7.410 1.00 96.75 90 VAL A O 1
ATOM 726 N N . TYR A 1 91 ? 3.956 4.325 -7.128 1.00 95.12 91 TYR A N 1
ATOM 727 C CA . TYR A 1 91 ? 4.594 4.168 -8.424 1.00 95.12 91 TYR A CA 1
ATOM 728 C C . TYR A 1 91 ? 6.041 3.742 -8.218 1.00 95.12 91 TYR A C 1
ATOM 730 O O . TYR A 1 91 ? 6.682 4.184 -7.267 1.00 95.12 91 TYR A O 1
ATOM 738 N N . ILE A 1 92 ? 6.556 2.946 -9.144 1.00 93.56 92 ILE A N 1
ATOM 739 C CA . ILE A 1 92 ? 7.967 2.586 -9.234 1.00 93.56 92 ILE A CA 1
ATOM 740 C C . ILE A 1 92 ? 8.380 2.961 -10.656 1.00 93.56 92 ILE A C 1
ATOM 742 O O . ILE A 1 92 ? 7.907 2.350 -11.611 1.00 93.56 92 ILE A O 1
ATOM 746 N N . LYS A 1 93 ? 9.133 4.053 -10.806 1.00 87.50 93 LYS A N 1
ATOM 747 C CA . LYS A 1 93 ? 9.452 4.648 -12.116 1.00 87.50 93 LYS A CA 1
ATOM 748 C C . LYS A 1 93 ? 10.922 5.021 -12.198 1.00 87.50 93 LYS A C 1
ATOM 750 O O . LYS A 1 93 ? 11.480 5.438 -11.190 1.00 87.50 93 LYS A O 1
ATOM 755 N N . GLN A 1 94 ? 11.520 4.864 -13.375 1.00 76.06 94 GLN A N 1
ATOM 756 C CA . GLN A 1 94 ? 12.874 5.348 -13.662 1.00 76.06 94 GLN A CA 1
ATOM 757 C C . GLN A 1 94 ? 12.937 6.877 -13.658 1.00 76.06 94 GLN A C 1
ATOM 759 O O . GLN A 1 94 ? 11.920 7.507 -14.035 1.00 76.06 94 GLN A O 1
#

Sequence (94 aa):
MAILTYKCNIAKEKRPKWLKLLICVLANAQRCDYEGTRDDFDHLKYSLDRYLDQLRLGQTLTSRVTTEIIEDSGNTVLIVKRNGTPLLSVYIKQ

Foldseek 3Di:
DWFKDKDFPDDPVRDQPLRVVLVVVSVVVRPDDDPQDPVNVVVVQVVSVVSQVVCVVVVSDPFDWHWDWDDDPNFIWIFIATVNHTGMIMGTGD

Secondary structure (DSSP, 8-state):
-BEEEEEESS-GGG--HHHHHHHHHHHHHTTS-B---HHHHHHHHHHHHHHHHHHHHTTS--S-EEEEEEEETTEEEEEEEETTEEEEEEEEE-

Solvent-accessible surface area (backbone atoms only — not comparable to full-atom values): 5407 Å² total; per-residue (Å²): 116,18,48,59,46,74,50,66,78,59,58,82,88,74,50,52,70,50,56,54,51,51,51,53,52,47,61,56,55,47,75,52,91,37,82,52,45,71,65,56,5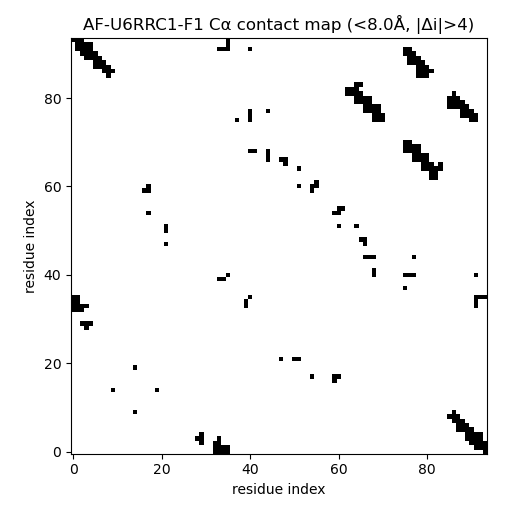3,53,54,49,49,54,53,49,51,55,50,52,50,52,33,36,76,67,65,59,38,82,68,62,67,51,76,47,79,47,77,55,98,93,43,65,35,42,34,35,22,52,77,83,43,79,39,34,41,36,39,50,42,114

Mean predicted aligned error: 3.03 Å

Radius of gyration: 12.86 Å; Cα contacts (8 Å, |Δi|>4): 135; chains: 1; bounding box: 31×26×38 Å

pLDDT: mean 93.51, std 4.34, range [76.06, 97.31]